Protein AF-A0A381X018-F1 (afdb_monomer_lite)

Radius of gyration: 22.02 Å; chains: 1; bounding box: 45×30×58 Å

Organism: NCBI:txid408172

Secondary structure (DSSP, 8-state):
-TT--TTTT----------HHHHHHHHHHHS-S---HHHHHHHHHHHHHHHHHHHHHHHHSSPPSS--GGGHHHHHHHHHHT-TTSS-TT----HHHHHHHHHTTT---

Foldseek 3Di:
DLPPCVPQPAPQDDDDDDDLVVLLVVLVVVPPDDDDPVVSVVVSVVVVVVSVVVSVVVSSPDQGPAAPPPNRQVVVVVVVVVPPDDPPPPPPDPSVVVVVVCVVVRSHD

pLDDT: mean 75.34, std 13.23, range [42.88, 94.56]

Structure (mmCIF, N/CA/C/O backbone):
data_AF-A0A381X018-F1
#
_entry.id   AF-A0A381X018-F1
#
loop_
_atom_site.group_PDB
_atom_site.id
_atom_site.type_symbol
_atom_site.label_atom_id
_atom_site.label_alt_id
_atom_site.label_comp_id
_atom_site.label_asym_id
_atom_site.label_entity_id
_atom_site.label_seq_id
_atom_site.pdbx_PDB_ins_code
_atom_site.Cartn_x
_atom_site.Cartn_y
_atom_site.Cartn_z
_atom_site.occupancy
_atom_site.B_iso_or_equiv
_atom_site.auth_seq_id
_atom_site.auth_comp_id
_atom_site.auth_asym_id
_atom_site.auth_atom_id
_atom_site.pdbx_PDB_model_num
ATOM 1 N N . ASP A 1 1 ? 8.755 -1.824 13.492 1.00 51.28 1 ASP A N 1
ATOM 2 C CA . ASP A 1 1 ? 8.634 -2.182 12.074 1.00 51.28 1 ASP A CA 1
ATOM 3 C C . ASP A 1 1 ? 7.646 -1.228 11.412 1.00 51.28 1 ASP A C 1
ATOM 5 O O . ASP A 1 1 ? 6.487 -1.215 11.813 1.00 51.28 1 ASP A O 1
ATOM 9 N N . LYS A 1 2 ? 8.120 -0.338 10.528 1.00 56.53 2 LYS A N 1
ATOM 10 C CA . LYS A 1 2 ? 7.283 0.705 9.892 1.00 56.53 2 LYS A CA 1
ATOM 11 C C . LYS A 1 2 ? 6.325 0.117 8.846 1.00 56.53 2 LYS A C 1
ATOM 13 O O . LYS A 1 2 ? 5.327 0.743 8.518 1.00 56.53 2 LYS A O 1
ATOM 18 N N . TRP A 1 3 ? 6.610 -1.102 8.389 1.00 52.34 3 TRP A N 1
ATOM 19 C CA . TRP A 1 3 ? 5.908 -1.792 7.308 1.00 52.34 3 TRP A CA 1
ATOM 20 C C . TRP A 1 3 ? 4.889 -2.822 7.788 1.00 52.34 3 TRP A C 1
ATOM 22 O O . TRP A 1 3 ? 4.323 -3.552 6.976 1.00 52.34 3 TRP A O 1
ATOM 32 N N . ASN A 1 4 ? 4.620 -2.899 9.095 1.00 53.66 4 ASN A N 1
ATOM 33 C CA . ASN A 1 4 ? 3.654 -3.853 9.633 1.00 53.66 4 ASN A CA 1
ATOM 34 C C . ASN A 1 4 ? 2.204 -3.360 9.424 1.00 53.66 4 ASN A C 1
ATOM 36 O O . ASN A 1 4 ? 1.475 -3.021 10.358 1.00 53.66 4 ASN A O 1
ATOM 40 N N . LEU A 1 5 ? 1.818 -3.289 8.150 1.00 51.09 5 LEU A N 1
ATOM 41 C CA . LEU A 1 5 ? 0.515 -2.857 7.639 1.00 51.09 5 LEU A CA 1
ATOM 42 C C . LEU A 1 5 ? -0.534 -3.977 7.788 1.00 51.09 5 LEU A C 1
ATOM 44 O O . LEU A 1 5 ? -1.724 -3.710 7.914 1.00 51.09 5 LEU A O 1
ATOM 48 N N . MET A 1 6 ? -0.092 -5.237 7.867 1.00 42.88 6 MET A N 1
ATOM 49 C CA . MET A 1 6 ? -0.957 -6.425 7.912 1.00 42.88 6 MET A CA 1
ATOM 50 C C . MET A 1 6 ? -1.675 -6.622 9.262 1.00 42.88 6 MET A C 1
ATOM 52 O O . MET A 1 6 ? -2.718 -7.264 9.310 1.00 42.88 6 MET A O 1
ATOM 56 N N . ALA A 1 7 ? -1.164 -6.054 10.363 1.00 43.25 7 ALA A N 1
ATOM 57 C CA . ALA A 1 7 ? -1.694 -6.277 11.718 1.00 43.25 7 ALA A CA 1
ATOM 58 C C . ALA A 1 7 ? -2.545 -5.113 12.283 1.00 43.25 7 ALA A C 1
ATOM 60 O O . ALA A 1 7 ? -2.841 -5.066 13.483 1.00 43.25 7 ALA A O 1
ATOM 61 N N . SER A 1 8 ? -2.911 -4.122 11.462 1.00 46.12 8 SER A N 1
ATOM 62 C CA . SER A 1 8 ? -3.506 -2.866 11.951 1.00 46.12 8 SER A CA 1
ATOM 63 C C . SER A 1 8 ? -4.872 -2.483 11.377 1.00 46.12 8 SER A C 1
ATOM 65 O O . SER A 1 8 ? -5.301 -1.369 11.643 1.00 46.12 8 SER A O 1
ATOM 67 N N . PHE A 1 9 ? -5.606 -3.391 10.714 1.00 50.22 9 PHE A N 1
ATOM 68 C CA . PHE A 1 9 ? -6.856 -3.044 10.006 1.00 50.22 9 PHE A CA 1
ATOM 69 C C . PHE A 1 9 ? -6.619 -1.902 9.008 1.00 50.22 9 PHE A C 1
ATOM 71 O O . PHE A 1 9 ? -7.286 -0.876 9.053 1.00 50.22 9 PHE A O 1
ATOM 78 N N . TYR A 1 10 ? -5.614 -2.064 8.150 1.00 52.06 10 TYR A N 1
ATOM 79 C CA . TYR A 1 10 ? -5.094 -1.021 7.273 1.00 52.06 10 TYR A CA 1
ATOM 80 C C . TYR A 1 10 ? -5.719 -1.136 5.875 1.00 52.06 10 TYR A C 1
ATOM 82 O O . TYR A 1 10 ? -5.287 -1.986 5.101 1.00 52.06 10 TYR A O 1
ATOM 90 N N . PRO A 1 11 ? -6.695 -0.301 5.475 1.00 59.28 11 PRO A N 1
ATOM 91 C CA . PRO A 1 11 ? -7.209 -0.305 4.115 1.00 59.28 11 PRO A CA 1
ATOM 92 C C . PRO A 1 11 ? -6.537 0.841 3.349 1.00 59.28 11 PRO A C 1
ATOM 94 O O . PRO A 1 11 ? -7.196 1.631 2.685 1.00 59.28 11 PRO A O 1
ATOM 97 N N . ARG A 1 12 ? -5.214 1.000 3.487 1.00 68.31 12 ARG A N 1
ATOM 98 C CA . ARG A 1 12 ? -4.464 1.936 2.642 1.00 68.31 12 ARG A CA 1
ATOM 99 C C . ARG A 1 12 ? -3.687 1.111 1.633 1.00 68.31 12 ARG A C 1
ATOM 101 O O . ARG A 1 12 ? -2.655 0.523 1.941 1.00 68.31 12 ARG A O 1
ATOM 108 N N . THR A 1 13 ? -4.241 1.035 0.436 1.00 71.62 13 THR A N 1
ATOM 109 C CA . THR A 1 13 ? -3.642 0.365 -0.714 1.00 71.62 13 THR A CA 1
ATOM 110 C C . THR A 1 13 ? -3.537 1.384 -1.835 1.00 71.62 13 THR A C 1
ATOM 112 O O . THR A 1 13 ? -4.534 2.020 -2.174 1.00 71.62 13 THR A O 1
ATOM 115 N N . ARG A 1 14 ? -2.350 1.532 -2.421 1.00 79.50 14 ARG A N 1
ATOM 116 C CA . ARG A 1 14 ? -2.164 2.240 -3.691 1.00 79.50 14 ARG A CA 1
ATOM 117 C C . ARG A 1 14 ? -1.803 1.230 -4.768 1.00 79.50 14 ARG A C 1
ATOM 119 O O . ARG A 1 14 ? -1.235 0.178 -4.472 1.00 79.50 14 ARG A O 1
ATOM 126 N N . LYS A 1 15 ? -2.189 1.529 -6.004 1.00 85.19 15 LYS A N 1
ATOM 127 C CA . LYS A 1 15 ? -1.939 0.674 -7.163 1.00 85.19 15 LYS A CA 1
ATOM 128 C C . LYS A 1 15 ? -0.839 1.311 -8.002 1.00 85.19 15 LYS A C 1
ATOM 130 O O . LYS A 1 15 ? -0.982 2.460 -8.403 1.00 85.19 15 LYS A O 1
ATOM 135 N N . LEU A 1 16 ? 0.218 0.551 -8.272 1.00 88.31 16 LEU A N 1
ATOM 136 C CA . LEU A 1 16 ? 1.256 0.923 -9.226 1.00 88.31 16 LEU A CA 1
ATOM 137 C C . LEU A 1 16 ? 1.010 0.163 -10.530 1.00 88.31 16 LEU A C 1
ATOM 139 O O . LEU A 1 16 ? 1.041 -1.066 -10.542 1.00 88.31 16 LEU A O 1
ATOM 143 N N . GLU A 1 17 ? 0.780 0.889 -11.618 1.00 92.56 17 GLU A N 1
ATOM 144 C CA . GLU A 1 17 ? 0.668 0.328 -12.964 1.00 92.56 17 GLU A CA 1
ATOM 145 C C . GLU A 1 17 ? 1.681 1.012 -13.874 1.00 92.56 17 GLU A C 1
ATOM 147 O O . GLU A 1 17 ? 1.812 2.235 -13.864 1.00 92.56 17 GLU A O 1
ATOM 152 N N . PHE A 1 18 ? 2.409 0.224 -14.659 1.00 89.94 18 PHE A N 1
ATOM 153 C CA . PHE A 1 18 ? 3.351 0.738 -15.643 1.00 89.94 18 PHE A CA 1
ATOM 154 C C . PHE A 1 18 ? 3.441 -0.203 -16.843 1.00 89.94 18 PHE A C 1
ATOM 156 O O . PHE A 1 18 ? 3.238 -1.413 -16.728 1.00 89.94 18 PHE A O 1
ATOM 163 N N . ASN A 1 19 ? 3.774 0.356 -18.006 1.00 92.50 19 ASN A N 1
ATOM 164 C CA . ASN A 1 19 ? 4.037 -0.421 -19.207 1.00 92.50 19 ASN A CA 1
ATOM 165 C C . ASN A 1 19 ? 5.497 -0.892 -19.205 1.00 92.50 19 ASN A C 1
ATOM 167 O O . ASN A 1 19 ? 6.420 -0.121 -19.467 1.00 92.50 19 ASN A O 1
ATOM 171 N N . ALA A 1 20 ? 5.700 -2.178 -18.919 1.00 87.12 20 ALA A N 1
ATOM 172 C CA . ALA A 1 20 ? 7.034 -2.764 -18.845 1.00 87.12 20 ALA A CA 1
ATOM 173 C C . ALA A 1 20 ? 7.807 -2.659 -20.173 1.00 87.12 20 ALA A C 1
ATOM 175 O O . ALA A 1 20 ? 9.013 -2.424 -20.154 1.00 87.12 20 ALA A O 1
ATOM 176 N N . MET A 1 21 ? 7.122 -2.796 -21.315 1.00 88.00 21 MET A N 1
ATOM 177 C CA . MET A 1 21 ? 7.759 -2.756 -22.634 1.00 88.00 21 MET A CA 1
ATOM 178 C C . MET A 1 21 ? 8.218 -1.343 -22.991 1.00 88.00 21 MET A C 1
ATOM 180 O O . MET A 1 21 ? 9.343 -1.157 -23.445 1.00 88.00 21 MET A O 1
ATOM 184 N N . GLU A 1 22 ? 7.371 -0.346 -22.743 1.00 91.06 22 GLU A N 1
ATOM 185 C CA . GLU A 1 22 ? 7.723 1.060 -22.954 1.00 91.06 22 GLU A CA 1
ATOM 186 C C . GLU A 1 22 ? 8.919 1.458 -22.086 1.00 91.06 22 GLU A C 1
ATOM 188 O O . GLU A 1 22 ? 9.877 2.056 -22.573 1.00 91.06 22 GLU A O 1
ATOM 193 N N . TRP A 1 23 ? 8.904 1.076 -20.806 1.00 90.94 23 TRP A N 1
ATOM 194 C CA . TRP A 1 23 ? 10.009 1.379 -19.905 1.00 90.94 23 TRP A CA 1
ATOM 195 C C . TRP A 1 23 ? 11.293 0.695 -20.356 1.00 90.94 23 TRP A C 1
ATOM 197 O O . TRP A 1 23 ? 12.316 1.362 -20.458 1.00 90.94 23 TRP A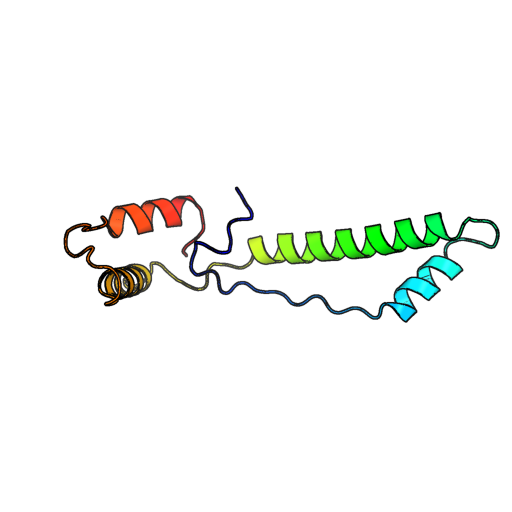 O 1
ATOM 207 N N . TYR A 1 24 ? 11.237 -0.585 -20.712 1.00 86.12 24 TYR A N 1
ATOM 208 C CA . TYR A 1 24 ? 12.392 -1.309 -21.234 1.00 86.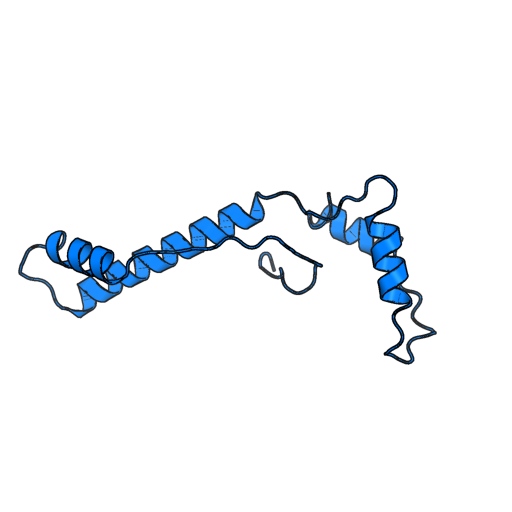12 24 TYR A CA 1
ATOM 209 C C . TYR A 1 24 ? 12.984 -0.647 -22.488 1.00 86.12 24 TYR A C 1
ATOM 211 O O . TYR A 1 24 ? 14.188 -0.401 -22.541 1.00 86.12 24 TYR A O 1
ATOM 219 N N . GLN A 1 25 ? 12.145 -0.280 -23.461 1.00 86.62 25 GLN A N 1
ATOM 220 C CA . GLN A 1 25 ? 12.588 0.420 -24.671 1.00 86.62 25 GLN A CA 1
ATOM 221 C C . GLN A 1 25 ? 13.182 1.795 -24.353 1.00 86.62 25 GLN A C 1
ATOM 223 O O . GLN A 1 25 ? 14.197 2.172 -24.936 1.00 86.62 25 GLN A O 1
ATOM 228 N N . SER A 1 26 ? 12.589 2.533 -23.409 1.00 85.50 26 SER A N 1
ATOM 229 C CA . SER A 1 26 ? 13.134 3.817 -22.963 1.00 85.50 26 SER A CA 1
ATOM 230 C C . SER A 1 26 ? 14.527 3.659 -22.350 1.00 85.50 26 SER A C 1
ATOM 232 O O . SER A 1 26 ? 15.410 4.457 -22.658 1.00 85.50 26 SER A O 1
ATOM 234 N N . GLU A 1 27 ? 14.765 2.602 -21.566 1.00 83.25 27 GLU A N 1
ATOM 235 C CA . GLU A 1 27 ? 16.077 2.351 -20.964 1.00 83.25 27 GLU A CA 1
ATOM 236 C C . GLU A 1 27 ? 17.120 1.944 -22.012 1.00 83.25 27 GLU A C 1
ATOM 238 O O . GLU A 1 27 ? 18.228 2.478 -21.995 1.00 83.25 27 GLU A O 1
ATOM 243 N N . ILE A 1 28 ? 16.755 1.093 -22.981 1.00 81.31 28 ILE A N 1
ATOM 244 C CA . ILE A 1 28 ? 17.630 0.748 -24.116 1.00 81.31 28 ILE A CA 1
ATOM 245 C C . ILE A 1 28 ? 18.022 1.999 -24.907 1.00 81.31 28 ILE A C 1
ATOM 247 O O . ILE A 1 28 ? 19.192 2.190 -25.225 1.00 81.31 28 ILE A O 1
ATOM 251 N N . ASN A 1 29 ? 17.055 2.862 -25.223 1.00 79.94 29 ASN A N 1
ATOM 252 C CA . ASN A 1 29 ? 17.302 4.057 -26.032 1.00 79.94 29 ASN A CA 1
ATOM 253 C C . ASN A 1 29 ? 18.124 5.117 -25.282 1.00 79.94 29 ASN A C 1
ATOM 255 O O . ASN A 1 29 ? 18.867 5.875 -25.903 1.00 79.94 29 ASN A O 1
ATOM 259 N N . THR A 1 30 ? 17.996 5.177 -23.955 1.00 73.94 30 THR A N 1
ATOM 260 C CA . THR A 1 30 ? 18.744 6.116 -23.104 1.00 73.94 30 THR A CA 1
ATOM 261 C C . THR A 1 30 ? 20.199 5.670 -22.919 1.00 73.94 30 THR A C 1
ATOM 263 O O . THR A 1 30 ? 21.101 6.501 -22.799 1.00 73.94 30 THR A O 1
ATOM 266 N N . LEU A 1 31 ? 20.453 4.360 -22.934 1.00 66.12 31 LEU A N 1
ATOM 267 C CA . LEU A 1 31 ? 21.777 3.760 -22.794 1.00 66.12 31 LEU A CA 1
ATOM 268 C C . LEU A 1 31 ? 22.392 3.519 -24.184 1.00 66.12 31 LEU A C 1
ATOM 270 O O . LEU A 1 31 ? 22.319 2.432 -24.743 1.00 66.12 31 LEU A O 1
ATOM 274 N N . SER A 1 32 ? 23.011 4.554 -24.756 1.00 59.06 32 SER A N 1
ATOM 275 C CA . SER A 1 32 ? 23.671 4.530 -26.073 1.00 59.06 32 SER A CA 1
ATOM 276 C C . SER A 1 32 ? 24.466 3.238 -26.371 1.00 59.06 32 SER A C 1
ATOM 278 O O . SER A 1 32 ? 25.452 2.971 -25.688 1.00 59.06 32 SER A O 1
ATOM 280 N N . ASN A 1 33 ? 24.045 2.499 -27.411 1.00 59.97 33 ASN A N 1
ATOM 281 C CA . ASN A 1 33 ? 24.682 1.490 -28.294 1.00 59.97 33 ASN A CA 1
ATOM 282 C C . ASN A 1 33 ? 25.863 0.584 -27.850 1.00 59.97 33 ASN A C 1
ATOM 284 O O . ASN A 1 33 ? 26.338 -0.181 -28.689 1.00 59.97 33 ASN A O 1
ATOM 288 N N . HIS A 1 34 ? 26.373 0.617 -26.616 1.00 54.97 34 HIS A N 1
ATOM 289 C CA . HIS A 1 34 ? 27.598 -0.113 -26.235 1.00 54.97 34 HIS A CA 1
ATOM 290 C C . HIS A 1 34 ? 27.625 -0.633 -24.789 1.00 54.97 34 HIS A C 1
ATOM 292 O O . HIS A 1 34 ? 28.695 -0.744 -24.192 1.00 54.97 34 HIS A O 1
ATOM 298 N N . ARG A 1 35 ? 26.467 -0.966 -24.206 1.00 60.56 35 ARG A N 1
ATOM 299 C CA . ARG A 1 35 ? 26.410 -1.555 -22.859 1.00 60.56 35 ARG A CA 1
ATOM 300 C C . ARG A 1 35 ? 25.752 -2.927 -22.830 1.00 60.56 35 ARG A C 1
ATOM 302 O O . ARG A 1 35 ? 24.902 -3.245 -23.656 1.00 60.56 35 ARG A O 1
ATOM 309 N N . ASP A 1 36 ? 26.198 -3.715 -21.859 1.00 72.00 36 ASP A N 1
ATOM 310 C CA . ASP A 1 36 ? 25.766 -5.080 -21.589 1.00 72.00 36 ASP A CA 1
ATOM 311 C C . ASP A 1 36 ? 24.272 -5.129 -21.215 1.00 72.00 36 ASP A C 1
ATOM 313 O O . ASP A 1 36 ? 23.744 -4.252 -20.523 1.00 72.00 36 ASP A O 1
ATOM 317 N N . MET A 1 37 ? 23.579 -6.176 -21.663 1.00 77.25 37 MET A N 1
ATOM 318 C CA . MET A 1 37 ? 22.149 -6.403 -21.423 1.00 77.25 37 MET A CA 1
ATOM 319 C C . MET A 1 37 ? 21.809 -6.366 -19.924 1.00 77.25 37 MET A C 1
ATOM 321 O O . MET A 1 37 ? 20.738 -5.890 -19.535 1.00 77.25 37 MET A O 1
ATOM 325 N N . PHE A 1 38 ? 22.736 -6.820 -19.079 1.00 82.19 38 PHE A N 1
ATOM 326 C CA . PHE A 1 38 ? 22.584 -6.823 -17.627 1.00 82.19 38 PHE A CA 1
ATOM 327 C C . PHE A 1 38 ? 22.508 -5.417 -17.016 1.00 82.19 38 PHE A C 1
ATOM 329 O O . PHE A 1 38 ? 21.767 -5.220 -16.054 1.00 82.19 38 PHE A O 1
ATOM 336 N N . GLU A 1 39 ? 23.189 -4.418 -17.587 1.00 81.75 39 GLU A N 1
ATOM 337 C CA . GLU A 1 39 ? 23.123 -3.039 -17.082 1.00 81.75 39 GLU A CA 1
ATOM 338 C C . GLU A 1 39 ? 21.770 -2.386 -17.375 1.00 81.75 39 GLU A C 1
ATOM 340 O O . GLU A 1 39 ? 21.213 -1.677 -16.535 1.00 81.75 39 GLU A O 1
ATOM 345 N N . THR A 1 40 ? 21.206 -2.674 -18.549 1.00 82.25 40 THR A N 1
ATOM 346 C CA . THR A 1 40 ? 19.863 -2.201 -18.916 1.00 82.25 40 THR A CA 1
ATOM 347 C C . THR A 1 40 ? 18.810 -2.813 -17.990 1.00 82.25 40 THR A C 1
ATOM 349 O O . THR A 1 40 ? 17.909 -2.117 -17.517 1.00 82.25 40 THR A O 1
ATOM 352 N N . ALA A 1 41 ? 18.946 -4.107 -17.682 1.00 85.38 41 ALA A N 1
ATOM 353 C CA . ALA A 1 41 ? 18.071 -4.787 -16.735 1.00 85.38 41 ALA A CA 1
ATOM 354 C C . ALA A 1 41 ? 18.183 -4.191 -15.321 1.00 85.38 41 ALA A C 1
ATOM 356 O O . ALA A 1 41 ? 17.156 -3.901 -14.708 1.00 85.38 41 ALA A O 1
ATOM 357 N N . ASP A 1 42 ? 19.398 -3.953 -14.815 1.00 88.25 42 ASP A N 1
ATOM 358 C CA . ASP A 1 42 ? 19.608 -3.331 -13.500 1.00 88.25 42 ASP A CA 1
ATOM 359 C C . ASP A 1 42 ? 18.969 -1.934 -13.424 1.00 88.25 42 ASP A C 1
ATOM 361 O O . ASP A 1 42 ? 18.271 -1.621 -12.457 1.00 88.25 42 ASP A O 1
ATOM 365 N N . HIS A 1 43 ? 19.111 -1.109 -14.467 1.00 86.62 43 HIS A N 1
ATOM 366 C CA . HIS A 1 43 ? 18.492 0.217 -14.486 1.00 86.62 43 HIS A CA 1
ATOM 367 C C . HIS A 1 43 ? 16.955 0.146 -14.473 1.00 86.62 43 HIS A C 1
ATOM 369 O O . HIS A 1 43 ? 16.308 0.854 -13.693 1.00 86.62 43 HIS A O 1
ATOM 375 N N . LEU A 1 44 ? 16.368 -0.773 -15.250 1.00 88.75 44 LEU A N 1
ATOM 376 C CA . LEU A 1 44 ? 14.925 -1.019 -15.240 1.00 88.75 44 LEU A CA 1
ATOM 377 C C . LEU A 1 44 ? 14.436 -1.473 -13.855 1.00 88.75 44 LEU A C 1
ATOM 379 O O . LEU A 1 44 ? 13.465 -0.921 -13.333 1.00 88.75 44 LEU A O 1
ATOM 383 N N . TYR A 1 45 ? 15.116 -2.433 -13.223 1.00 90.69 45 TYR A N 1
ATOM 384 C CA . TYR A 1 45 ? 14.739 -2.906 -11.888 1.00 90.69 45 TYR A CA 1
ATOM 385 C C . TYR A 1 45 ? 14.880 -1.816 -10.826 1.00 90.69 45 TYR A C 1
ATOM 387 O O . TYR A 1 45 ? 14.004 -1.683 -9.970 1.00 90.69 45 TYR A O 1
ATOM 395 N N . ARG A 1 46 ? 15.921 -0.978 -10.900 1.00 91.62 46 ARG A N 1
ATOM 396 C CA . ARG A 1 46 ? 16.065 0.184 -10.011 1.00 91.62 46 ARG A CA 1
ATOM 397 C C . ARG A 1 46 ? 14.930 1.185 -10.189 1.00 91.62 46 ARG A C 1
ATOM 399 O O . ARG A 1 46 ? 14.463 1.740 -9.196 1.00 91.62 46 ARG A O 1
ATOM 406 N N . LYS A 1 47 ? 14.475 1.421 -11.422 1.00 92.25 47 LYS A N 1
ATOM 407 C CA . LYS A 1 47 ? 13.328 2.294 -11.702 1.00 92.25 47 LYS A CA 1
ATOM 408 C C . LYS A 1 47 ? 12.049 1.746 -11.075 1.00 92.25 47 LYS A C 1
ATOM 410 O O . LYS A 1 47 ? 11.387 2.475 -10.342 1.00 92.25 47 LYS A O 1
ATOM 415 N N . ILE A 1 48 ? 11.764 0.457 -11.268 1.00 92.62 48 ILE A N 1
ATOM 416 C CA . ILE A 1 48 ? 10.611 -0.216 -10.651 1.00 92.62 48 ILE A CA 1
ATOM 417 C C . ILE A 1 48 ? 10.694 -0.138 -9.122 1.00 92.62 48 ILE A C 1
ATOM 419 O O . ILE A 1 48 ? 9.727 0.257 -8.475 1.00 92.62 48 ILE A O 1
ATOM 423 N N . ALA A 1 49 ? 11.853 -0.454 -8.539 1.00 93.00 49 ALA A N 1
ATOM 424 C CA . ALA A 1 49 ? 12.053 -0.407 -7.094 1.00 93.00 49 ALA A CA 1
ATOM 425 C C . ALA A 1 49 ? 11.802 0.998 -6.527 1.00 93.00 49 ALA A C 1
ATOM 427 O O . ALA A 1 49 ? 11.105 1.138 -5.524 1.00 93.00 49 ALA A O 1
ATOM 428 N N . LYS A 1 50 ? 12.306 2.045 -7.194 1.00 94.56 50 LYS A N 1
ATOM 429 C CA . LYS A 1 50 ? 12.033 3.437 -6.812 1.00 94.56 50 LYS A CA 1
ATOM 430 C C . LYS A 1 50 ? 10.541 3.755 -6.861 1.00 94.56 50 LYS A C 1
ATOM 432 O O . LYS A 1 50 ? 10.036 4.322 -5.901 1.00 94.56 50 LYS A O 1
ATOM 437 N N . SER A 1 51 ? 9.835 3.353 -7.918 1.00 93.06 51 SER A N 1
ATOM 438 C CA . SER A 1 51 ? 8.385 3.561 -8.022 1.00 93.06 51 SER A CA 1
ATOM 439 C C . SER A 1 51 ? 7.612 2.856 -6.906 1.00 93.06 51 SER A C 1
ATOM 441 O O . SER A 1 51 ? 6.708 3.451 -6.327 1.00 93.06 51 SER A O 1
ATOM 443 N N . VAL A 1 52 ? 7.993 1.624 -6.551 1.00 90.50 52 VAL A N 1
ATOM 444 C CA . VAL A 1 52 ? 7.389 0.898 -5.423 1.00 90.50 52 VAL A CA 1
ATOM 445 C C . VAL A 1 52 ? 7.628 1.638 -4.109 1.00 90.50 52 VAL A C 1
ATOM 447 O O . VAL A 1 52 ? 6.680 1.843 -3.357 1.00 90.50 52 VAL A O 1
ATOM 450 N N . ILE A 1 53 ? 8.864 2.074 -3.844 1.00 90.06 53 ILE A N 1
ATOM 451 C CA . ILE A 1 53 ? 9.196 2.849 -2.639 1.00 90.06 53 ILE A CA 1
ATOM 452 C C . ILE A 1 53 ? 8.370 4.138 -2.589 1.00 90.06 53 ILE A C 1
ATOM 454 O O . ILE A 1 53 ? 7.776 4.429 -1.561 1.00 90.06 53 ILE A O 1
ATOM 458 N N . THR A 1 54 ? 8.257 4.866 -3.703 1.00 91.50 54 THR A N 1
ATOM 459 C CA . THR A 1 54 ? 7.460 6.099 -3.773 1.00 91.50 54 THR A CA 1
ATOM 460 C C . THR A 1 54 ? 5.986 5.860 -3.448 1.00 91.50 54 THR A C 1
ATOM 462 O O . THR A 1 54 ? 5.414 6.607 -2.659 1.00 91.50 54 THR A O 1
ATOM 465 N N . GLU A 1 55 ? 5.361 4.821 -4.006 1.00 88.50 55 GLU A N 1
ATOM 466 C CA . GLU A 1 55 ? 3.960 4.510 -3.691 1.00 88.50 55 GLU A CA 1
A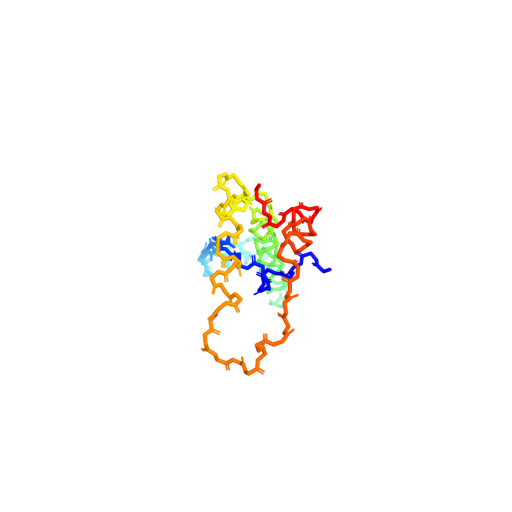TOM 467 C C . GLU A 1 55 ? 3.780 4.082 -2.235 1.00 88.50 55 GLU A C 1
ATOM 469 O O . GLU A 1 55 ? 2.797 4.447 -1.589 1.00 88.50 55 GLU A O 1
ATOM 474 N N . LEU A 1 56 ? 4.741 3.334 -1.702 1.00 85.38 56 LEU A N 1
ATOM 475 C CA . LEU A 1 56 ? 4.751 2.908 -0.316 1.00 85.38 56 LEU A CA 1
ATOM 476 C C . LEU A 1 56 ? 4.915 4.089 0.661 1.00 85.38 56 LEU A C 1
ATOM 478 O O . LEU A 1 56 ? 4.167 4.174 1.636 1.00 85.38 56 LEU A O 1
ATOM 482 N N . ASP A 1 57 ? 5.816 5.031 0.375 1.00 86.25 57 ASP A N 1
ATOM 483 C CA . ASP A 1 57 ? 5.950 6.285 1.127 1.00 86.25 57 ASP A CA 1
ATOM 4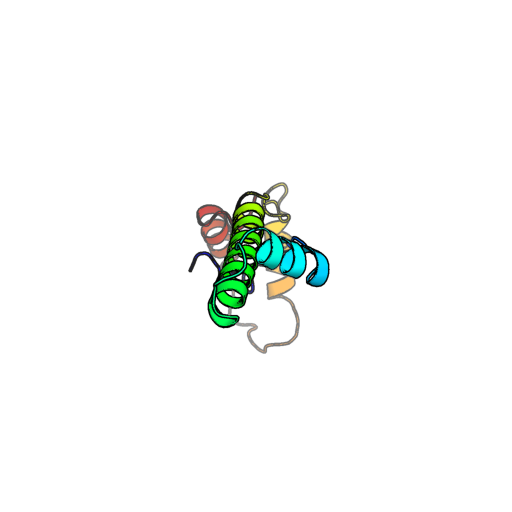84 C C . ASP A 1 57 ? 4.643 7.087 1.049 1.00 86.25 57 ASP A C 1
ATOM 486 O O . ASP A 1 57 ? 4.111 7.555 2.056 1.00 86.25 57 ASP A O 1
ATOM 490 N N . ALA A 1 58 ? 4.038 7.155 -0.137 1.00 85.12 58 ALA A N 1
ATOM 491 C CA . ALA A 1 58 ? 2.778 7.852 -0.339 1.00 85.12 58 ALA A CA 1
ATOM 492 C C . ALA A 1 58 ? 1.587 7.174 0.365 1.00 85.12 58 ALA A C 1
ATOM 494 O O . ALA A 1 58 ? 0.584 7.837 0.619 1.00 85.12 58 ALA A O 1
ATOM 495 N N . VAL A 1 59 ? 1.655 5.873 0.674 1.00 82.62 59 VAL A N 1
ATOM 496 C CA . VAL A 1 59 ? 0.676 5.159 1.515 1.00 82.62 59 VAL A CA 1
ATOM 497 C C . VAL A 1 59 ? 0.813 5.557 2.988 1.00 82.62 59 VAL A C 1
ATOM 499 O O . VAL A 1 59 ? -0.192 5.585 3.705 1.00 82.62 59 VAL A O 1
ATOM 502 N N . MET A 1 60 ? 2.025 5.870 3.454 1.00 77.81 60 MET A N 1
ATOM 503 C CA . MET A 1 60 ? 2.256 6.285 4.841 1.00 77.81 60 MET A CA 1
ATOM 504 C C . MET A 1 60 ? 1.618 7.642 5.156 1.00 77.81 60 MET A C 1
ATOM 506 O O . MET A 1 60 ? 1.082 7.807 6.251 1.00 77.81 60 MET A O 1
ATOM 510 N N . GLU A 1 61 ? 1.610 8.556 4.184 1.00 80.75 61 GLU A N 1
ATOM 511 C CA . GLU A 1 61 ? 1.014 9.896 4.302 1.00 80.75 61 GLU A CA 1
ATOM 512 C C . GLU A 1 61 ? -0.526 9.895 4.271 1.00 80.75 61 GLU A C 1
ATOM 514 O O . GLU A 1 61 ? -1.166 10.852 4.705 1.00 80.75 61 GLU A O 1
ATOM 519 N N . VAL A 1 62 ? -1.159 8.830 3.764 1.00 78.31 62 VAL A N 1
ATOM 520 C CA . VAL A 1 62 ? -2.628 8.739 3.738 1.00 78.31 62 VAL A CA 1
ATOM 521 C C . VAL A 1 62 ? -3.142 8.551 5.168 1.00 78.31 62 VAL A C 1
ATOM 523 O O . VAL A 1 62 ? -2.695 7.614 5.836 1.00 78.31 62 VAL A O 1
ATOM 526 N N . PRO A 1 63 ? -4.097 9.367 5.652 1.00 75.00 63 PRO A N 1
ATOM 527 C CA . PRO A 1 63 ? -4.629 9.217 6.999 1.00 75.00 63 PRO A CA 1
ATOM 528 C C . PRO A 1 63 ? -5.317 7.851 7.180 1.00 75.00 63 PRO A C 1
ATOM 530 O O . PRO A 1 63 ? -5.905 7.318 6.231 1.00 75.00 63 PRO A O 1
ATOM 533 N N . PRO A 1 64 ? -5.268 7.255 8.385 1.00 73.94 64 PRO A N 1
ATOM 534 C CA . PRO A 1 64 ? -6.002 6.029 8.675 1.00 73.94 64 PRO A CA 1
ATOM 535 C C . PRO A 1 64 ? -7.505 6.193 8.415 1.00 73.94 64 PRO A C 1
ATOM 537 O O . PRO A 1 64 ? -8.108 7.184 8.814 1.00 73.94 64 PRO A O 1
ATOM 540 N N . LEU A 1 65 ? -8.120 5.189 7.783 1.00 73.31 65 LEU A N 1
ATOM 541 C CA . LEU A 1 65 ? -9.567 5.173 7.519 1.00 73.31 65 LEU A CA 1
ATOM 542 C C . LEU A 1 65 ? -10.402 5.057 8.798 1.00 73.31 65 LEU A C 1
ATOM 544 O O . LEU A 1 65 ? -11.535 5.528 8.844 1.00 73.31 65 LEU A O 1
ATOM 548 N N . LEU A 1 66 ? -9.853 4.403 9.824 1.00 74.44 66 LEU A N 1
ATOM 549 C CA . LEU A 1 66 ? -10.529 4.222 11.097 1.00 74.44 66 LEU A CA 1
ATOM 550 C C . LEU A 1 66 ? -10.221 5.405 12.019 1.00 74.44 66 LEU A C 1
ATOM 552 O O . LEU A 1 66 ? -9.098 5.538 12.512 1.00 74.44 66 LEU A O 1
ATOM 556 N N . SER A 1 67 ? -11.233 6.238 12.257 1.00 71.50 67 SER A N 1
ATOM 557 C CA . SER A 1 67 ? -11.145 7.348 13.203 1.00 71.50 67 SER A CA 1
ATOM 558 C 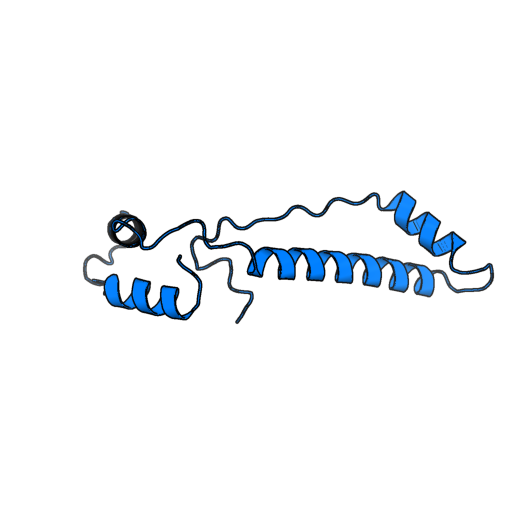C . SER A 1 67 ? -11.409 6.875 14.640 1.00 71.50 67 SER A C 1
ATOM 560 O O . SER A 1 67 ? -12.204 5.961 14.892 1.00 71.50 67 SER A O 1
ATOM 562 N N . THR A 1 68 ? -10.741 7.506 15.608 1.00 70.88 68 THR A N 1
ATOM 563 C CA . THR A 1 68 ? -11.097 7.414 17.032 1.00 70.88 68 THR A CA 1
ATOM 564 C C . THR A 1 68 ? -12.294 8.291 17.410 1.00 70.88 68 THR A C 1
ATOM 566 O O . THR A 1 68 ? -12.845 8.135 18.503 1.00 70.88 68 THR A O 1
ATOM 569 N N . ASP A 1 69 ? -12.765 9.147 16.503 1.00 73.19 69 ASP A N 1
ATOM 570 C CA . ASP A 1 69 ? -13.926 10.003 16.718 1.00 73.19 69 ASP A CA 1
ATOM 571 C C . ASP A 1 69 ? -15.202 9.187 16.932 1.00 73.19 69 ASP A C 1
ATOM 573 O O . ASP A 1 69 ? -15.438 8.140 16.319 1.00 73.19 69 ASP A O 1
ATOM 577 N N . ARG A 1 70 ? -16.066 9.697 17.817 1.00 73.31 70 ARG A N 1
ATOM 578 C CA . ARG A 1 70 ? -17.390 9.121 18.119 1.00 73.31 70 ARG A CA 1
ATOM 579 C C . ARG A 1 70 ? -17.351 7.641 18.548 1.00 73.31 70 ARG A C 1
ATOM 581 O O . ARG A 1 70 ? -18.362 6.950 18.450 1.00 73.31 70 ARG A O 1
ATOM 588 N N . GLY A 1 71 ? -16.203 7.146 19.019 1.00 77.69 71 GLY A N 1
ATOM 589 C CA . GLY A 1 71 ? -16.047 5.769 19.498 1.00 77.69 71 GLY A CA 1
ATOM 590 C C . GLY A 1 71 ? -16.054 4.704 18.395 1.00 77.69 71 GLY A C 1
ATOM 591 O O . GLY A 1 71 ? -16.262 3.528 18.695 1.00 77.69 71 GLY A O 1
ATOM 592 N N . GLN A 1 72 ? -15.832 5.071 17.127 1.00 78.56 72 GLN A N 1
ATOM 593 C CA . GLN A 1 72 ? -15.858 4.124 16.005 1.00 78.56 72 GLN A CA 1
ATOM 594 C C . GLN A 1 72 ? -14.802 3.018 16.163 1.00 78.56 72 GLN A C 1
ATOM 596 O O . GLN A 1 72 ? -15.136 1.833 16.083 1.00 78.56 72 GLN A O 1
ATOM 601 N N . ALA A 1 73 ? -13.554 3.396 16.467 1.00 79.88 73 ALA A N 1
ATOM 602 C CA . ALA A 1 73 ? -12.486 2.444 16.764 1.00 79.88 73 ALA A CA 1
ATOM 603 C C . ALA A 1 73 ? -12.842 1.521 17.942 1.00 79.88 73 ALA A C 1
ATOM 605 O O . ALA A 1 73 ? -12.711 0.305 17.824 1.00 79.88 73 ALA A O 1
ATOM 606 N N . PHE A 1 74 ? -13.356 2.078 19.045 1.00 82.56 74 PHE A N 1
ATOM 607 C CA . PHE A 1 74 ? -13.764 1.309 20.227 1.00 82.56 74 PHE A CA 1
ATOM 608 C C . PHE A 1 74 ? -14.814 0.256 19.900 1.00 82.56 74 PHE A C 1
ATOM 610 O O . PHE A 1 74 ? -14.656 -0.910 20.258 1.00 82.56 74 PHE A O 1
ATOM 617 N N . ASN A 1 75 ? -15.851 0.641 19.159 1.00 81.75 75 ASN A N 1
ATOM 618 C CA . ASN A 1 75 ? -16.895 -0.286 18.754 1.00 81.75 75 ASN A CA 1
ATOM 619 C C . ASN A 1 75 ? -16.320 -1.415 17.895 1.00 81.75 75 ASN A C 1
ATOM 621 O O . ASN A 1 75 ? -16.569 -2.576 18.197 1.00 81.75 75 ASN A O 1
ATOM 625 N N . ILE A 1 76 ? -15.501 -1.112 16.886 1.00 80.38 76 ILE A N 1
ATOM 626 C CA . ILE A 1 76 ? -14.912 -2.141 16.016 1.00 80.38 76 ILE A CA 1
ATOM 627 C C . ILE A 1 76 ? -14.014 -3.104 16.800 1.00 80.38 76 ILE A C 1
ATOM 629 O O . ILE A 1 76 ? -14.155 -4.316 16.646 1.00 80.38 76 ILE A O 1
ATOM 633 N N . TYR A 1 77 ? -13.145 -2.600 17.681 1.00 79.25 77 TYR A N 1
ATOM 634 C CA . TYR A 1 77 ? -12.306 -3.461 18.520 1.00 79.25 77 TYR A CA 1
ATOM 635 C C . TYR A 1 77 ? -13.131 -4.295 19.505 1.00 79.25 77 TYR A C 1
ATOM 637 O O . TYR A 1 77 ? -12.829 -5.470 19.709 1.00 79.25 77 TYR A O 1
ATOM 645 N N . ARG A 1 78 ? -14.214 -3.737 20.056 1.00 79.50 78 ARG A N 1
ATOM 646 C CA . ARG A 1 78 ? -15.155 -4.471 20.908 1.00 79.50 78 ARG A CA 1
ATOM 647 C C . ARG A 1 78 ? -15.851 -5.590 20.140 1.00 79.50 78 ARG A C 1
ATOM 649 O O . ARG A 1 78 ? -15.879 -6.716 20.620 1.00 79.50 78 ARG A O 1
ATOM 656 N N . TRP A 1 79 ? -16.356 -5.316 18.942 1.00 78.19 79 TRP A N 1
ATOM 657 C CA . TRP A 1 79 ? -16.940 -6.338 18.071 1.00 78.19 79 TRP A CA 1
ATOM 658 C C . TRP A 1 79 ? -15.926 -7.429 17.708 1.00 78.19 79 TRP A C 1
ATOM 660 O O . TRP A 1 79 ? -16.253 -8.607 17.801 1.00 78.19 79 TRP A O 1
ATOM 670 N N . ALA A 1 80 ? -14.688 -7.057 17.371 1.00 77.88 80 ALA A N 1
ATOM 671 C CA . ALA A 1 80 ? -13.623 -8.014 17.077 1.00 77.88 80 ALA A CA 1
ATOM 672 C C . ALA A 1 80 ? -13.281 -8.900 18.287 1.00 77.88 80 ALA A C 1
ATOM 674 O O . ALA A 1 80 ? -13.045 -10.091 18.117 1.00 77.88 80 ALA A O 1
ATOM 675 N N . SER A 1 81 ? -13.310 -8.345 19.504 1.00 74.50 81 SER A N 1
ATOM 676 C CA . SER A 1 81 ? -13.082 -9.110 20.740 1.00 74.50 81 SER A CA 1
ATOM 677 C C . SER A 1 81 ? -14.199 -10.111 21.057 1.00 74.50 81 SER A C 1
ATOM 679 O O . SER A 1 81 ? -13.970 -11.078 21.771 1.00 74.50 81 SER A O 1
ATOM 681 N N . LEU A 1 82 ? -15.399 -9.887 20.512 1.00 73.88 82 LEU A N 1
ATOM 682 C CA . LEU A 1 82 ? -16.569 -10.753 20.672 1.00 73.88 82 LEU A CA 1
ATOM 683 C C . LEU A 1 82 ? -16.723 -11.756 19.520 1.00 73.88 82 LEU A C 1
ATOM 685 O O . LEU A 1 82 ? -17.693 -12.512 19.506 1.00 73.88 82 LEU A O 1
ATOM 689 N N . PHE A 1 83 ? -15.820 -11.743 18.531 1.00 69.62 83 PHE A N 1
ATOM 690 C CA . PHE A 1 83 ? -15.936 -12.602 17.360 1.00 69.62 83 PHE A CA 1
ATOM 691 C C . PHE A 1 83 ? -15.784 -14.077 17.782 1.00 69.62 83 PHE A C 1
ATOM 693 O O . PHE A 1 83 ? -14.735 -14.457 18.310 1.00 69.62 83 PHE A O 1
ATOM 700 N N . PRO A 1 84 ? -16.814 -14.920 17.583 1.00 59.09 84 PRO A N 1
ATOM 701 C CA . PRO A 1 84 ? -16.793 -16.298 18.050 1.00 59.09 84 PRO A CA 1
ATOM 702 C C . PRO A 1 84 ? -15.813 -17.103 17.191 1.00 59.09 84 PRO A C 1
ATOM 704 O O . PRO A 1 84 ? -15.965 -17.187 15.974 1.00 59.09 84 PRO A O 1
ATOM 707 N N . GLY A 1 85 ? -14.784 -17.685 17.807 1.00 57.75 85 GLY A N 1
ATOM 708 C CA . GLY A 1 85 ? -13.791 -18.469 17.060 1.00 57.75 85 GLY A CA 1
ATOM 709 C C . GLY A 1 85 ? -12.536 -18.870 17.828 1.00 57.75 85 GLY A C 1
ATOM 710 O O . GLY A 1 85 ? -11.839 -19.795 17.424 1.00 57.75 85 GLY A O 1
ATOM 711 N N . SER A 1 86 ? -12.263 -18.245 18.965 1.00 52.31 86 SER A N 1
ATOM 712 C CA . SER A 1 86 ? -11.209 -18.679 19.878 1.00 52.31 86 SER A CA 1
ATOM 713 C C . SER A 1 86 ? -11.819 -18.780 21.264 1.00 52.31 86 SER A C 1
ATOM 715 O O . SER A 1 86 ? -12.417 -17.800 21.694 1.00 52.31 86 SER A O 1
ATOM 717 N N . GLY A 1 87 ? -11.688 -19.915 21.958 1.00 54.56 87 GLY A N 1
ATOM 718 C CA . GLY A 1 87 ? -12.121 -20.117 23.352 1.00 54.56 87 GLY A CA 1
ATOM 719 C C . GLY A 1 87 ? -11.350 -19.259 24.367 1.00 54.56 87 GLY A C 1
ATOM 720 O O . GLY A 1 87 ? -10.873 -19.757 25.376 1.00 54.56 87 GLY A O 1
ATOM 721 N N . LEU A 1 88 ? -11.187 -17.975 24.057 1.00 56.47 88 LEU A N 1
ATOM 722 C CA . LEU A 1 88 ? -10.498 -16.927 24.791 1.00 56.47 88 LEU A CA 1
ATOM 723 C C . LEU A 1 88 ? -11.527 -16.040 25.503 1.00 56.47 88 LEU A C 1
ATOM 725 O O . LEU A 1 88 ? -11.368 -14.823 25.539 1.00 56.47 88 LEU A O 1
ATOM 729 N N . GLU A 1 89 ? -12.584 -16.630 26.068 1.00 54.06 89 GLU A N 1
ATOM 730 C CA . GLU A 1 89 ? -13.573 -15.876 26.857 1.00 54.06 89 GLU A CA 1
ATOM 731 C C . GLU A 1 89 ? -12.936 -15.156 28.065 1.00 54.06 89 GLU A C 1
ATOM 733 O O . GLU A 1 89 ? -13.502 -14.200 28.590 1.00 54.06 89 GLU A O 1
ATOM 738 N N . GLU A 1 90 ? -11.721 -15.552 28.463 1.00 54.28 90 GLU A N 1
ATOM 739 C CA . GLU A 1 90 ? -10.991 -14.976 29.596 1.00 54.28 90 GLU A CA 1
ATOM 740 C C . GLU A 1 90 ? -9.988 -13.867 29.233 1.00 54.28 90 GLU A C 1
ATOM 742 O O . GLU A 1 90 ? -9.570 -13.120 30.120 1.00 54.28 90 GLU A O 1
ATOM 747 N N . ILE A 1 91 ? -9.618 -13.679 27.957 1.00 56.28 91 ILE A N 1
ATOM 748 C CA . ILE A 1 91 ? -8.704 -12.586 27.582 1.00 56.28 91 ILE A CA 1
ATOM 749 C C . ILE A 1 91 ? -9.526 -11.327 27.308 1.00 56.28 91 ILE A C 1
ATOM 751 O O . ILE A 1 91 ? -9.757 -10.927 26.168 1.00 56.28 91 ILE A O 1
ATOM 755 N N . ARG A 1 92 ? -9.947 -10.659 28.387 1.00 58.59 92 ARG A N 1
ATOM 756 C CA . ARG A 1 92 ? -10.387 -9.261 28.326 1.00 58.59 92 ARG A CA 1
ATOM 757 C C . ARG A 1 92 ? -9.186 -8.393 27.963 1.00 58.59 92 ARG A C 1
ATOM 759 O O . ARG A 1 92 ? -8.471 -7.889 28.823 1.00 58.59 92 ARG A O 1
ATOM 766 N N . SER A 1 93 ? -8.946 -8.236 26.669 1.00 64.12 93 SER A N 1
ATOM 767 C CA . SER A 1 93 ? -8.014 -7.237 26.172 1.00 64.12 93 SER A CA 1
ATOM 768 C C . SER A 1 93 ? -8.516 -5.850 26.576 1.00 64.12 93 SER A C 1
ATOM 770 O O . SER A 1 93 ? -9.658 -5.509 26.272 1.00 64.12 93 SER A O 1
ATOM 772 N N . ASP A 1 94 ? -7.678 -5.064 27.250 1.00 80.56 94 ASP A N 1
ATOM 773 C CA . ASP A 1 94 ? -7.942 -3.651 27.527 1.00 80.56 94 ASP A CA 1
ATOM 774 C C . ASP A 1 94 ? -7.977 -2.885 26.192 1.00 80.56 94 ASP A C 1
ATOM 776 O O . ASP A 1 94 ? -6.948 -2.523 25.612 1.00 80.56 94 ASP A O 1
ATOM 780 N N . ILE A 1 95 ? -9.188 -2.734 25.650 1.00 80.00 95 ILE A N 1
ATOM 781 C CA . ILE A 1 95 ? -9.439 -2.120 24.342 1.00 80.00 95 ILE A CA 1
ATOM 782 C C . ILE A 1 95 ? -8.949 -0.669 24.335 1.00 80.00 95 ILE A C 1
ATOM 784 O O . ILE A 1 95 ? -8.406 -0.216 23.326 1.00 80.00 95 ILE A O 1
ATOM 788 N N . ASP A 1 96 ? -9.071 0.040 25.457 1.00 82.81 96 ASP A N 1
ATOM 789 C CA . ASP A 1 96 ? -8.640 1.430 25.577 1.00 82.81 96 ASP A CA 1
ATOM 790 C C . ASP A 1 96 ? -7.113 1.537 25.541 1.00 82.81 96 ASP A C 1
ATOM 792 O O . ASP A 1 96 ? -6.565 2.387 24.826 1.00 82.81 96 ASP A O 1
ATOM 796 N N . ALA A 1 97 ? -6.405 0.619 26.208 1.00 83.44 97 ALA A N 1
ATOM 797 C CA . ALA A 1 97 ? -4.952 0.521 26.093 1.00 83.44 97 ALA A CA 1
ATOM 798 C C . ALA A 1 97 ? -4.511 0.210 24.650 1.00 83.44 97 ALA A C 1
ATOM 800 O O . ALA A 1 97 ? -3.553 0.810 24.152 1.00 83.44 97 ALA A O 1
ATOM 801 N N . ILE A 1 98 ? -5.229 -0.670 23.940 1.00 81.81 98 ILE A N 1
ATOM 802 C CA . ILE A 1 98 ? -4.943 -1.005 22.535 1.00 81.81 98 ILE A CA 1
ATOM 803 C C . ILE A 1 98 ? -5.149 0.206 21.620 1.00 81.81 98 ILE A C 1
ATOM 805 O O . ILE A 1 98 ? -4.289 0.491 20.781 1.00 81.81 98 ILE A O 1
ATOM 809 N N . ILE A 1 99 ? -6.261 0.928 21.770 1.00 82.50 99 ILE A N 1
ATOM 810 C CA . ILE A 1 99 ? -6.571 2.115 20.962 1.00 82.50 99 ILE A CA 1
ATOM 811 C C . ILE A 1 99 ? -5.547 3.212 21.227 1.00 82.50 99 ILE A C 1
ATOM 813 O O . ILE A 1 99 ? -5.001 3.775 20.278 1.00 82.50 99 ILE A O 1
ATOM 817 N N . THR A 1 100 ? -5.212 3.458 22.493 1.00 83.31 100 THR A N 1
ATOM 818 C CA . THR A 1 100 ? -4.205 4.454 22.879 1.00 83.31 100 THR A CA 1
ATOM 819 C C . THR A 1 100 ? -2.837 4.105 22.293 1.00 83.31 100 THR A C 1
ATOM 821 O O . THR A 1 100 ? -2.201 4.947 21.658 1.00 83.31 100 THR A O 1
ATOM 824 N N . ALA A 1 101 ? -2.408 2.843 22.402 1.00 83.19 101 ALA A N 1
ATOM 825 C CA . ALA A 1 101 ? -1.150 2.369 21.828 1.00 83.19 101 ALA A CA 1
ATOM 826 C C . ALA A 1 101 ? -1.122 2.413 20.289 1.00 83.19 101 ALA A C 1
ATOM 828 O O . ALA A 1 101 ? -0.052 2.513 19.690 1.00 83.19 101 ALA A O 1
ATOM 829 N N . LYS A 1 102 ? -2.277 2.308 19.624 1.00 78.88 102 LYS A N 1
ATOM 830 C CA . LYS A 1 102 ? -2.384 2.432 18.164 1.00 78.88 102 LYS A CA 1
ATOM 831 C C . LYS A 1 102 ? -2.428 3.890 17.711 1.00 78.88 102 LYS A C 1
ATOM 833 O O . LYS A 1 102 ? -1.816 4.208 16.693 1.00 78.88 102 LYS A O 1
ATOM 838 N N . LYS A 1 103 ? -3.059 4.776 18.485 1.00 80.38 103 LYS A N 1
ATOM 839 C CA . LYS A 1 103 ? -3.076 6.222 18.237 1.00 80.38 103 LYS A CA 1
ATOM 840 C C . LYS A 1 103 ? -1.680 6.832 18.357 1.00 80.38 103 LYS A C 1
ATOM 842 O O . LYS A 1 103 ? -1.254 7.544 17.457 1.00 80.38 103 LYS A O 1
ATOM 847 N N . THR A 1 104 ? -0.913 6.469 19.389 1.00 80.62 104 THR A N 1
ATOM 848 C CA . THR A 1 104 ? 0.488 6.920 19.537 1.00 80.62 104 THR A CA 1
ATOM 849 C C . THR A 1 104 ? 1.397 6.445 18.403 1.00 80.62 104 THR A C 1
ATOM 851 O O . THR A 1 104 ? 2.388 7.098 18.092 1.00 80.62 104 THR A O 1
ATOM 854 N N . LYS A 1 105 ? 1.048 5.331 17.750 1.00 76.88 105 LYS A N 1
ATOM 855 C CA . LYS A 1 105 ? 1.744 4.801 16.569 1.00 76.88 105 LYS A CA 1
ATOM 856 C C . LYS A 1 105 ? 1.236 5.378 15.239 1.00 76.88 105 LYS A C 1
ATOM 858 O O . LYS A 1 105 ? 1.724 4.951 14.197 1.00 76.88 105 LYS A O 1
ATOM 863 N N . GLY A 1 106 ? 0.257 6.289 15.249 1.00 73.19 106 GLY A N 1
ATOM 864 C CA . GLY A 1 106 ? -0.337 6.863 14.033 1.00 73.19 106 GLY A CA 1
ATOM 865 C C . GLY A 1 106 ? -1.152 5.863 13.201 1.00 73.19 106 GLY A C 1
ATOM 866 O O . GLY A 1 106 ? -1.301 6.023 11.992 1.00 73.19 106 GLY A O 1
ATOM 867 N N . LEU A 1 107 ? -1.643 4.788 13.827 1.00 71.94 107 LEU A N 1
ATOM 868 C CA . LE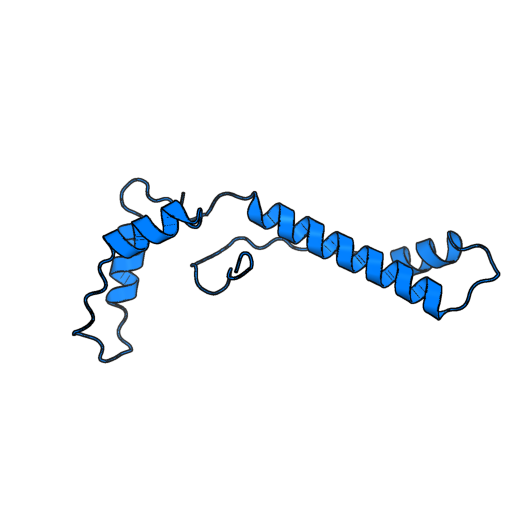U A 1 107 ? -2.411 3.735 13.151 1.00 71.94 107 LEU A CA 1
ATOM 869 C C . LEU A 1 107 ? -3.922 3.999 13.155 1.00 71.94 107 LEU A C 1
ATOM 871 O O . LEU A 1 107 ? -4.651 3.309 12.449 1.00 71.94 107 LEU A O 1
ATOM 875 N N . LEU A 1 108 ? -4.380 4.972 13.942 1.00 72.12 108 LEU A N 1
ATOM 876 C CA . LEU A 1 108 ? -5.767 5.428 14.030 1.00 72.12 108 LEU A CA 1
ATOM 877 C C . LEU A 1 108 ? -5.788 6.958 13.944 1.00 72.12 108 LEU A C 1
ATOM 879 O O . LEU A 1 108 ? -4.853 7.593 14.439 1.00 72.12 108 LEU A O 1
ATOM 883 N N . GLY A 1 109 ? -6.834 7.505 13.316 1.00 63.44 109 GLY A N 1
ATOM 884 C CA . GLY A 1 109 ? -7.103 8.949 13.262 1.00 63.44 109 GLY A CA 1
ATOM 885 C C . GLY A 1 109 ? -7.559 9.502 14.603 1.00 63.44 109 GLY A C 1
ATOM 886 O O . GLY A 1 109 ? -8.275 8.769 15.326 1.00 63.44 109 GLY A O 1
#

Sequence (109 aa):
DKWNLMASFYPRTRKLEFNAMEWYQSEINTLSNHRDMFETADHLYRKIAKSVITELDAVMEVPPLLSTDRGQAFNIYRWASLFPGSGLEEIRSDIDAIITAKKTKGLLG